Protein AF-A0A268QU26-F1 (afdb_monomer_lite)

Organism: Shouchella clausii (NCBI:txid79880)

Radius of gyration: 11.93 Å; chains: 1; bounding box: 38×20×27 Å

InterPro domains:
  IPR002577 Helix-turn-helix, HxlR type [PF01638] (1-68)
  IPR002577 Helix-turn-helix, HxlR type [PS51118] (1-68)
  IPR011991 ArsR-like helix-turn-helix domain [cd00090] (1-58)
  IPR036388 Winged helix-like DNA-binding domain superfamily [G3DSA:1.10.10.10] (1-68)
  IPR036390 Winged helix DNA-binding domain superfamily [SSF46785] (1-67)

Secondary structure (DSSP, 8-state):
-HHHHTTS-B-HHHHHHH-TTS-HHHHHHHHHHHHHTTSEEEEEE-SSSPEEEEEE-HHHHHTGGG--

pLDDT: mean 89.77, std 7.42, range [49.5, 95.06]

Sequence (68 aa):
IMCHLIKGEKRTSELKRLMPGITQKMLTQQLRELEEDGVVNRTVYDQVPPKVVYSLTDYGWSLRPILD

Structure (mmCIF, N/CA/C/O backbone):
data_AF-A0A268QU26-F1
#
_entry.id   AF-A0A268QU26-F1
#
loop_
_atom_site.group_PDB
_atom_site.id
_atom_site.type_symbol
_atom_site.label_atom_id
_atom_site.label_alt_id
_atom_site.label_comp_id
_atom_site.label_asym_id
_atom_site.label_entity_id
_atom_site.label_seq_id
_atom_site.pdbx_PDB_ins_code
_atom_site.Cartn_x
_atom_site.Cartn_y
_atom_site.Cartn_z
_atom_site.occupancy
_atom_site.B_iso_or_equiv
_atom_site.auth_seq_id
_atom_site.auth_comp_id
_atom_site.auth_asym_id
_atom_site.auth_atom_id
_atom_site.pdbx_PDB_model_num
ATOM 1 N N . ILE A 1 1 ? 7.399 0.304 3.332 1.00 87.56 1 ILE A N 1
ATOM 2 C CA . ILE A 1 1 ? 6.169 -0.255 2.706 1.00 87.56 1 ILE A CA 1
ATOM 3 C C . ILE A 1 1 ? 6.519 -1.313 1.665 1.00 87.56 1 ILE A C 1
ATOM 5 O O . ILE A 1 1 ? 6.114 -2.453 1.857 1.00 87.56 1 ILE A O 1
ATOM 9 N N . MET A 1 2 ? 7.322 -0.985 0.642 1.00 88.25 2 MET A N 1
ATOM 10 C CA . MET A 1 2 ? 7.747 -1.938 -0.399 1.00 88.25 2 MET A CA 1
ATOM 11 C C . MET A 1 2 ? 8.285 -3.260 0.169 1.00 88.25 2 MET A C 1
ATOM 13 O O . MET A 1 2 ? 7.777 -4.313 -0.195 1.00 88.25 2 MET A O 1
ATOM 17 N N . CYS A 1 3 ? 9.180 -3.229 1.167 1.00 88.19 3 CYS A N 1
ATOM 18 C CA . CYS A 1 3 ? 9.723 -4.445 1.796 1.00 88.19 3 CYS A CA 1
ATOM 19 C C . CYS A 1 3 ? 8.660 -5.399 2.376 1.00 88.19 3 CYS A C 1
ATOM 21 O O . CYS A 1 3 ? 8.888 -6.604 2.463 1.00 88.19 3 CYS A O 1
ATOM 23 N N . HIS A 1 4 ? 7.496 -4.880 2.781 1.00 90.69 4 HIS A N 1
ATOM 24 C CA . HIS A 1 4 ? 6.381 -5.706 3.248 1.00 90.69 4 HIS A CA 1
ATOM 25 C C . HIS A 1 4 ? 5.549 -6.258 2.087 1.00 90.69 4 HIS A C 1
ATOM 27 O O . HIS A 1 4 ? 5.096 -7.395 2.178 1.00 90.69 4 HIS A O 1
ATOM 33 N N . LEU A 1 5 ? 5.392 -5.491 1.003 1.00 90.88 5 LEU A N 1
ATOM 34 C CA . LEU A 1 5 ? 4.668 -5.907 -0.203 1.00 90.88 5 LEU A CA 1
ATOM 35 C C . LEU A 1 5 ? 5.455 -6.917 -1.055 1.00 90.88 5 LEU A C 1
ATOM 37 O O . LEU A 1 5 ? 4.849 -7.760 -1.707 1.00 90.88 5 LEU A O 1
ATOM 41 N N . ILE A 1 6 ? 6.793 -6.922 -0.966 1.00 88.50 6 ILE A N 1
ATOM 42 C CA . ILE A 1 6 ? 7.656 -7.985 -1.524 1.00 88.50 6 ILE A CA 1
ATOM 43 C C . ILE A 1 6 ? 7.288 -9.359 -0.939 1.00 88.50 6 ILE A C 1
ATOM 45 O O . ILE A 1 6 ? 7.437 -10.383 -1.599 1.00 88.50 6 ILE A O 1
ATOM 49 N N . LYS A 1 7 ? 6.797 -9.408 0.306 1.00 87.00 7 LYS A N 1
ATOM 50 C CA . LYS A 1 7 ? 6.398 -10.661 0.971 1.00 87.00 7 LYS A CA 1
ATOM 51 C C . LYS A 1 7 ? 4.968 -11.096 0.623 1.00 87.00 7 LYS A C 1
ATOM 53 O O . LYS A 1 7 ? 4.508 -12.107 1.149 1.00 87.00 7 LYS A O 1
ATOM 58 N N . GLY A 1 8 ? 4.265 -10.338 -0.218 1.00 89.88 8 GLY A N 1
ATOM 59 C CA . GLY A 1 8 ? 2.899 -10.607 -0.658 1.00 89.88 8 GLY A CA 1
ATOM 60 C C . GLY A 1 8 ? 1.980 -9.395 -0.520 1.00 89.88 8 GLY A C 1
ATOM 61 O O . GLY A 1 8 ? 2.301 -8.421 0.161 1.00 89.88 8 GLY A O 1
ATOM 62 N N . GLU A 1 9 ? 0.809 -9.478 -1.153 1.00 93.00 9 GLU A N 1
ATOM 63 C CA . GLU A 1 9 ? -0.217 -8.437 -1.065 1.00 93.00 9 GLU A CA 1
ATOM 64 C C . GLU A 1 9 ? -0.683 -8.209 0.385 1.00 93.00 9 GLU A C 1
ATOM 66 O O . GLU A 1 9 ? -0.815 -9.147 1.181 1.00 93.00 9 GLU A O 1
ATOM 71 N N . LYS A 1 10 ? -0.923 -6.945 0.753 1.00 94.50 10 LYS A N 1
ATOM 72 C CA . LYS A 1 10 ? -1.328 -6.565 2.116 1.00 94.50 10 LYS A CA 1
ATOM 73 C C . LYS A 1 10 ? -2.407 -5.502 2.115 1.00 94.50 10 LYS A C 1
ATOM 75 O O . LYS A 1 10 ? -2.424 -4.602 1.278 1.00 94.50 10 LYS A O 1
ATOM 80 N N . ARG A 1 11 ? -3.296 -5.565 3.108 1.00 94.31 11 ARG A N 1
ATOM 81 C CA . ARG A 1 11 ? -4.244 -4.480 3.390 1.00 94.31 11 ARG A CA 1
ATOM 82 C C . ARG A 1 11 ? -3.549 -3.318 4.092 1.00 94.31 11 ARG A C 1
ATOM 84 O O . ARG A 1 11 ? -2.574 -3.514 4.817 1.00 94.31 11 ARG A O 1
ATOM 91 N N . THR A 1 12 ? -4.121 -2.118 3.999 1.00 91.62 12 THR A N 1
ATOM 92 C CA . THR A 1 12 ? -3.640 -0.941 4.749 1.00 91.62 12 THR A CA 1
ATOM 93 C C . THR A 1 12 ? -3.562 -1.211 6.253 1.00 91.62 12 THR A C 1
ATOM 95 O O . THR A 1 12 ? -2.612 -0.806 6.917 1.00 91.62 12 THR A O 1
ATOM 98 N N . SER A 1 13 ? -4.543 -1.927 6.806 1.00 91.44 13 SER A N 1
ATOM 99 C CA . SER A 1 13 ? -4.567 -2.292 8.225 1.00 91.44 13 SER A CA 1
ATOM 100 C C . SER A 1 13 ? -3.448 -3.263 8.608 1.00 91.44 13 SER A C 1
ATOM 102 O O . SER A 1 13 ? -2.894 -3.146 9.699 1.00 91.44 13 SER A O 1
ATOM 104 N N . GLU A 1 14 ? -3.073 -4.186 7.720 1.00 93.38 14 GLU A N 1
ATOM 105 C CA . GLU A 1 14 ? -1.932 -5.083 7.930 1.00 93.38 14 GLU A CA 1
ATOM 106 C C . GLU A 1 14 ? -0.611 -4.317 7.872 1.00 93.38 14 GLU A C 1
ATOM 108 O O . GLU A 1 14 ? 0.219 -4.478 8.761 1.00 93.38 14 GLU A O 1
ATOM 113 N N . LEU A 1 15 ? -0.443 -3.428 6.889 1.00 92.75 15 LEU A N 1
ATOM 114 C CA . LEU A 1 15 ? 0.741 -2.569 6.788 1.00 92.75 15 LEU A CA 1
ATOM 115 C C . LEU A 1 15 ? 0.913 -1.693 8.035 1.00 92.75 15 LEU A C 1
ATOM 117 O O . LEU A 1 15 ? 2.012 -1.601 8.572 1.00 92.75 15 LEU A O 1
ATOM 121 N N . LYS A 1 16 ? -0.178 -1.120 8.555 1.00 92.06 16 LYS A N 1
ATOM 122 C CA . LYS A 1 16 ? -0.159 -0.349 9.805 1.00 92.06 16 LYS A CA 1
ATOM 123 C C . LYS A 1 16 ? 0.247 -1.193 11.012 1.00 92.06 16 LYS A C 1
ATOM 125 O O . LYS A 1 16 ? 0.989 -0.717 11.861 1.00 92.06 16 LYS A O 1
ATOM 130 N N . ARG A 1 17 ? -0.218 -2.445 11.096 1.00 92.44 17 ARG A N 1
ATOM 131 C CA . ARG A 1 17 ? 0.179 -3.374 12.171 1.00 92.44 17 ARG A CA 1
ATOM 132 C C . ARG A 1 17 ? 1.658 -3.750 12.094 1.00 92.44 17 ARG A C 1
ATOM 134 O O . ARG A 1 17 ? 2.287 -3.902 13.131 1.00 92.44 17 ARG A O 1
ATOM 141 N N . LEU A 1 18 ? 2.202 -3.886 10.885 1.00 91.38 18 LEU A N 1
ATOM 142 C CA . LEU A 1 18 ? 3.624 -4.165 10.662 1.00 91.38 18 LEU A CA 1
ATOM 143 C C . LEU A 1 18 ? 4.518 -2.948 10.947 1.00 91.38 18 LEU A C 1
ATOM 145 O O . LEU A 1 18 ? 5.706 -3.112 11.204 1.00 91.38 18 LEU A O 1
ATOM 149 N N . MET A 1 19 ? 3.949 -1.742 10.918 1.00 91.06 19 MET A N 1
ATOM 150 C CA . MET A 1 19 ? 4.654 -0.477 11.115 1.00 91.06 19 MET A CA 1
ATOM 151 C C . MET A 1 19 ? 3.990 0.352 12.231 1.00 91.06 19 MET A C 1
ATOM 153 O O . MET A 1 19 ? 3.437 1.411 11.951 1.00 91.06 19 MET A O 1
ATOM 157 N N . PRO A 1 20 ? 4.032 -0.068 13.508 1.00 87.50 20 PRO A N 1
ATOM 158 C CA . PRO A 1 20 ? 3.276 0.588 14.583 1.00 87.50 20 PRO A CA 1
ATOM 159 C C . PRO A 1 20 ? 3.645 2.065 14.823 1.00 87.50 20 PRO A C 1
ATOM 161 O O . PRO A 1 20 ? 2.845 2.803 15.390 1.00 87.50 20 PRO A O 1
ATOM 164 N N . GLY A 1 21 ? 4.824 2.514 14.375 1.00 90.31 21 GLY A N 1
ATOM 165 C CA . GLY A 1 21 ? 5.258 3.913 14.461 1.00 90.31 21 GLY A CA 1
ATOM 166 C C . GLY A 1 21 ? 4.719 4.834 13.358 1.00 90.31 21 GLY A C 1
ATOM 167 O O . GLY A 1 21 ? 4.894 6.046 13.454 1.00 90.31 21 GLY A O 1
ATOM 168 N N . ILE A 1 22 ? 4.075 4.301 12.309 1.00 92.19 22 ILE A N 1
ATOM 169 C CA . ILE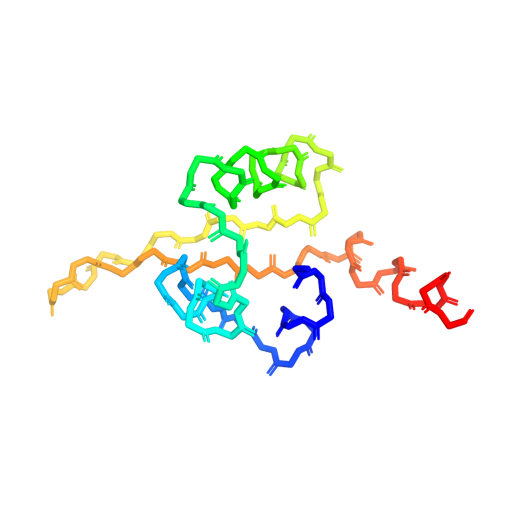 A 1 22 ? 3.524 5.129 11.229 1.00 92.19 22 ILE A CA 1
ATOM 170 C C . ILE A 1 22 ? 2.094 5.561 11.552 1.00 92.19 22 ILE A C 1
ATOM 172 O O . ILE A 1 22 ? 1.227 4.761 11.916 1.00 92.19 22 ILE A O 1
ATOM 176 N N . THR A 1 23 ? 1.808 6.848 11.369 1.00 93.19 23 THR A N 1
ATOM 177 C CA . THR A 1 23 ? 0.430 7.331 11.470 1.00 93.19 23 THR A CA 1
ATOM 178 C C . THR A 1 23 ? -0.395 6.844 10.278 1.00 93.19 23 THR A C 1
ATOM 180 O O 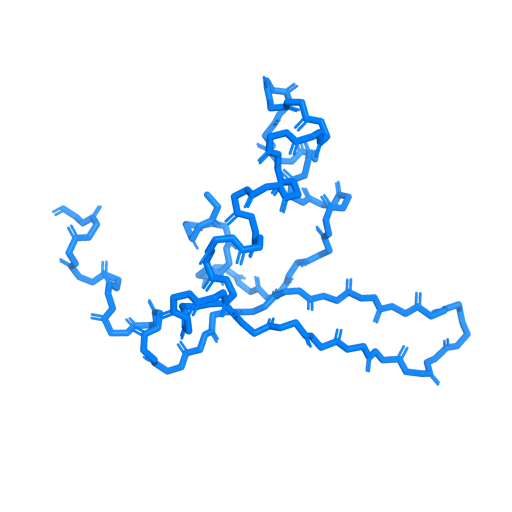. THR A 1 23 ? 0.123 6.618 9.183 1.00 93.19 23 THR A O 1
ATOM 183 N N . GLN A 1 24 ? -1.715 6.726 10.459 1.00 91.06 24 GLN A N 1
ATOM 184 C CA . GLN A 1 24 ? -2.621 6.340 9.369 1.00 91.06 24 GLN A CA 1
ATOM 185 C C . GLN A 1 24 ? -2.501 7.286 8.167 1.00 91.06 24 GLN A C 1
ATOM 187 O O . GLN A 1 24 ? -2.487 6.828 7.030 1.00 91.06 24 GLN A O 1
ATOM 192 N N . LYS A 1 25 ? -2.396 8.595 8.434 1.00 93.12 25 LYS A N 1
ATOM 193 C CA . LYS A 1 25 ? -2.278 9.633 7.407 1.00 93.12 25 LYS A CA 1
ATOM 194 C 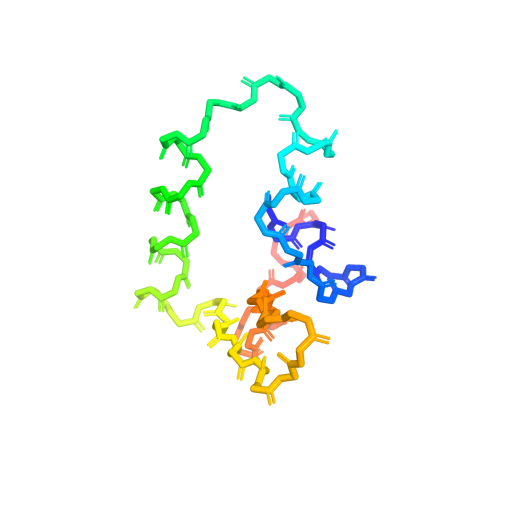C . LYS A 1 25 ? -1.002 9.452 6.587 1.00 93.12 25 LYS A C 1
ATOM 196 O O . LYS A 1 25 ? -1.078 9.448 5.366 1.00 93.12 25 LYS A O 1
ATOM 201 N N . MET A 1 26 ? 0.137 9.253 7.252 1.00 94.50 26 MET A N 1
ATOM 202 C CA . MET A 1 26 ? 1.415 9.018 6.574 1.00 94.50 26 MET A CA 1
ATOM 203 C C . MET A 1 26 ? 1.383 7.735 5.745 1.00 94.50 26 MET A C 1
ATOM 205 O O . MET A 1 26 ? 1.823 7.749 4.605 1.00 94.50 26 MET A O 1
ATOM 209 N N . LEU A 1 27 ? 0.816 6.645 6.274 1.00 93.56 27 LEU A N 1
ATOM 210 C CA . LEU A 1 27 ? 0.712 5.391 5.526 1.00 93.56 27 LEU A CA 1
ATOM 211 C C . LEU A 1 27 ? -0.126 5.549 4.254 1.00 93.56 27 LEU A C 1
ATOM 213 O O . LEU A 1 27 ? 0.288 5.092 3.195 1.00 93.56 27 LEU A O 1
ATOM 217 N N . THR A 1 28 ? -1.291 6.190 4.354 1.00 92.81 28 THR A N 1
ATOM 218 C CA . THR A 1 28 ? -2.152 6.425 3.191 1.00 92.81 28 THR A CA 1
ATOM 219 C C . THR A 1 28 ? -1.481 7.354 2.181 1.00 92.81 28 THR A C 1
ATOM 221 O O . THR A 1 28 ? -1.557 7.086 0.988 1.00 92.81 28 THR A O 1
ATOM 224 N N . GLN A 1 29 ? -0.795 8.403 2.646 1.00 94.88 29 GLN A N 1
ATOM 225 C CA . GLN A 1 29 ? -0.055 9.323 1.782 1.00 94.88 29 GLN A CA 1
ATOM 226 C C . GLN A 1 29 ? 1.047 8.592 1.003 1.00 94.88 29 GLN A C 1
ATOM 228 O O . GLN A 1 29 ? 1.099 8.682 -0.214 1.00 94.88 29 GLN A O 1
ATOM 233 N N . GLN A 1 30 ? 1.858 7.790 1.694 1.00 93.38 30 GLN A N 1
ATOM 234 C CA . GLN A 1 30 ? 2.936 7.022 1.073 1.00 93.38 30 GLN A CA 1
ATOM 235 C C . GLN A 1 30 ? 2.418 5.945 0.111 1.00 93.38 30 GLN A C 1
ATOM 237 O O . GLN A 1 30 ? 3.019 5.702 -0.926 1.00 93.38 30 GLN A O 1
ATOM 242 N N . LEU A 1 31 ? 1.295 5.289 0.428 1.00 93.69 31 LEU A N 1
ATOM 243 C CA . LEU A 1 31 ? 0.666 4.343 -0.500 1.00 93.69 31 LEU A CA 1
ATOM 244 C C . LEU A 1 31 ? 0.165 5.032 -1.767 1.00 93.69 31 LEU A C 1
ATOM 246 O O . LEU A 1 31 ? 0.292 4.458 -2.840 1.00 93.69 31 LEU A O 1
ATOM 250 N N . ARG A 1 32 ? -0.385 6.242 -1.634 1.00 94.19 32 ARG A N 1
ATOM 251 C CA . ARG A 1 32 ? -0.857 7.033 -2.767 1.00 94.19 32 ARG A CA 1
ATOM 252 C C . ARG A 1 32 ? 0.297 7.507 -3.648 1.00 94.19 32 ARG A C 1
ATOM 254 O O . ARG A 1 32 ? 0.192 7.375 -4.853 1.00 94.19 32 ARG A O 1
ATOM 261 N N . GLU A 1 33 ? 1.389 7.988 -3.059 1.00 94.81 33 GLU A N 1
ATOM 262 C CA . GLU A 1 33 ? 2.607 8.358 -3.801 1.00 94.81 33 GLU A CA 1
ATOM 263 C C . GLU A 1 33 ? 3.152 7.159 -4.589 1.00 94.81 33 GLU A C 1
ATOM 265 O O . GLU A 1 33 ? 3.364 7.253 -5.789 1.00 94.81 33 GLU A O 1
ATOM 270 N N . LEU A 1 34 ? 3.257 5.987 -3.954 1.00 93.06 34 LEU A N 1
ATOM 271 C CA . LEU A 1 34 ? 3.704 4.765 -4.631 1.00 93.06 34 LEU A CA 1
ATOM 272 C C . LEU A 1 34 ? 2.735 4.278 -5.723 1.00 93.06 34 LEU A C 1
ATOM 274 O O . LEU A 1 34 ? 3.160 3.603 -6.659 1.00 93.06 34 LEU A O 1
ATOM 278 N N . GLU A 1 35 ? 1.439 4.553 -5.586 1.00 94.06 35 GLU A N 1
ATOM 279 C CA . GLU A 1 35 ? 0.429 4.263 -6.609 1.00 94.06 35 GLU A CA 1
ATOM 280 C C . GLU A 1 35 ? 0.546 5.240 -7.789 1.00 94.06 35 GLU A C 1
AT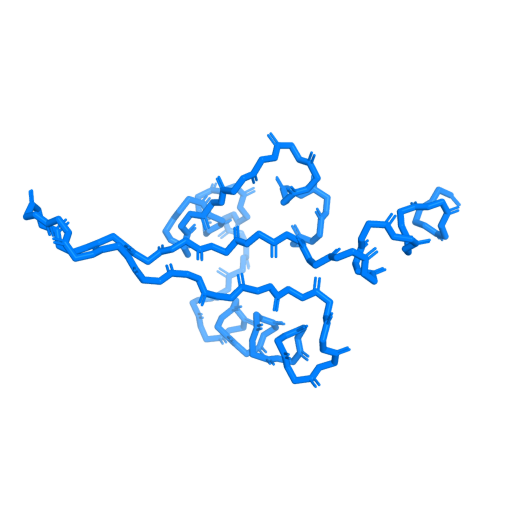OM 282 O O . GLU A 1 35 ? 0.536 4.806 -8.939 1.00 94.06 35 GLU A O 1
ATOM 287 N N . GLU A 1 36 ? 0.738 6.535 -7.515 1.00 95.06 36 GLU A N 1
ATOM 288 C CA . GLU A 1 36 ? 0.966 7.587 -8.518 1.00 95.06 36 GLU A CA 1
ATOM 289 C C . GLU A 1 36 ? 2.282 7.368 -9.291 1.00 95.06 36 GLU A C 1
ATOM 291 O O . GLU A 1 36 ? 2.307 7.528 -10.510 1.00 95.06 36 GLU A O 1
ATOM 296 N N . ASP A 1 37 ? 3.334 6.893 -8.618 1.00 92.44 37 ASP A N 1
ATOM 297 C CA . ASP A 1 37 ? 4.615 6.506 -9.228 1.00 92.44 37 ASP A CA 1
ATOM 298 C C . ASP A 1 37 ? 4.544 5.167 -9.994 1.00 92.44 37 ASP A C 1
ATOM 300 O O . ASP A 1 37 ? 5.530 4.723 -10.588 1.00 92.44 37 ASP A O 1
ATOM 304 N N . GLY A 1 38 ? 3.401 4.473 -9.958 1.00 92.56 38 GLY A N 1
ATOM 305 C CA . GLY A 1 38 ? 3.209 3.182 -10.621 1.00 92.56 38 GLY A CA 1
ATOM 306 C C . GLY A 1 38 ? 4.010 2.034 -10.000 1.00 92.56 38 GLY A C 1
ATOM 307 O O . GLY A 1 38 ? 4.239 1.021 -10.658 1.00 92.56 38 GLY A O 1
ATOM 308 N N . VAL A 1 39 ? 4.447 2.165 -8.745 1.00 92.62 39 VAL A N 1
ATOM 309 C CA . VAL A 1 39 ? 5.213 1.156 -7.985 1.00 92.62 39 VAL A CA 1
ATOM 310 C C . VAL A 1 39 ? 4.284 0.158 -7.288 1.00 92.62 39 VAL A C 1
ATOM 312 O O . VAL A 1 39 ? 4.610 -1.025 -7.144 1.00 92.62 39 VAL A O 1
ATOM 315 N N . VAL A 1 40 ? 3.119 0.623 -6.837 1.00 94.31 40 VAL A N 1
ATOM 316 C CA . VAL A 1 40 ? 2.123 -0.174 -6.114 1.00 94.31 40 VAL A CA 1
ATOM 317 C C . VAL A 1 40 ? 0.800 -0.163 -6.869 1.00 94.31 40 VAL A C 1
ATOM 319 O O . VAL A 1 40 ? 0.321 0.881 -7.285 1.00 94.31 40 VAL A O 1
ATOM 322 N N . ASN A 1 41 ? 0.180 -1.333 -7.000 1.00 94.56 41 ASN A N 1
ATOM 323 C CA . ASN A 1 41 ? -1.167 -1.485 -7.526 1.00 94.56 41 ASN A CA 1
ATOM 324 C C . ASN A 1 41 ? -2.168 -1.661 -6.382 1.00 94.56 41 ASN A C 1
ATOM 326 O O . ASN A 1 41 ? -1.933 -2.437 -5.447 1.00 94.56 41 ASN A O 1
ATOM 330 N N . ARG A 1 42 ? -3.305 -0.972 -6.478 1.00 95.00 42 ARG A N 1
ATOM 331 C CA . ARG A 1 42 ? -4.422 -1.089 -5.541 1.00 95.00 42 ARG A CA 1
ATOM 332 C C . ARG A 1 42 ? -5.531 -1.933 -6.164 1.00 95.00 42 ARG A C 1
ATOM 334 O O . ARG A 1 42 ? -6.243 -1.476 -7.053 1.00 95.00 42 ARG A O 1
ATOM 341 N N . THR A 1 43 ? -5.748 -3.130 -5.628 1.00 93.69 43 THR A N 1
ATOM 342 C CA . THR A 1 43 ? -6.816 -4.032 -6.080 1.00 93.69 43 THR A CA 1
ATOM 343 C C . THR A 1 43 ? -7.963 -4.048 -5.077 1.00 93.69 43 THR A C 1
ATOM 345 O O . THR A 1 43 ? -7.770 -4.288 -3.879 1.00 93.69 43 THR A O 1
ATOM 348 N N . VAL A 1 44 ? -9.176 -3.804 -5.573 1.00 93.12 44 VAL A N 1
ATOM 349 C CA . VAL A 1 44 ? -10.419 -3.956 -4.810 1.00 93.12 44 VAL A CA 1
ATOM 350 C C . VAL A 1 44 ? -11.049 -5.286 -5.195 1.00 93.12 44 VAL A C 1
ATOM 352 O O . VAL A 1 44 ? -11.301 -5.541 -6.366 1.00 93.12 44 VAL A O 1
ATOM 355 N N . TYR A 1 45 ? -11.276 -6.137 -4.203 1.00 91.75 45 TYR A N 1
ATOM 356 C CA . TYR A 1 45 ? -11.985 -7.396 -4.358 1.00 91.75 45 TYR A CA 1
ATOM 357 C C . TYR A 1 45 ? -13.416 -7.224 -3.851 1.00 91.75 45 TYR A C 1
ATOM 359 O O . TYR A 1 45 ? -13.631 -6.992 -2.653 1.00 91.75 45 TYR A O 1
ATOM 367 N N . ASP A 1 46 ? -14.377 -7.400 -4.757 1.00 88.94 46 ASP A N 1
ATOM 368 C CA . ASP A 1 46 ? -15.821 -7.323 -4.504 1.00 88.94 46 ASP A CA 1
ATOM 369 C C . ASP A 1 46 ? -16.359 -8.602 -3.839 1.00 88.94 46 ASP A C 1
ATOM 371 O O . ASP A 1 46 ? -17.302 -9.247 -4.291 1.00 88.94 46 ASP A O 1
ATOM 375 N N . GLN A 1 47 ? -15.722 -8.992 -2.738 1.00 88.88 47 GLN A N 1
ATOM 376 C CA . GLN A 1 47 ? -16.204 -10.027 -1.827 1.00 88.88 47 GLN A CA 1
ATOM 377 C C . GLN A 1 47 ? -16.959 -9.387 -0.656 1.00 88.88 47 GLN A C 1
ATOM 379 O O . GLN A 1 47 ? -16.804 -8.200 -0.386 1.00 88.88 47 GLN A O 1
ATOM 384 N N . VAL A 1 48 ? -17.750 -10.161 0.086 1.00 86.00 48 VAL A N 1
ATOM 385 C CA . VAL A 1 48 ? -18.359 -9.694 1.342 1.00 86.00 48 VAL A CA 1
ATOM 386 C C . VAL A 1 48 ? -17.515 -10.193 2.519 1.00 86.00 48 VAL A C 1
ATOM 388 O O . VAL A 1 48 ? -17.374 -11.407 2.673 1.00 86.00 48 VAL A O 1
ATOM 391 N N . PRO A 1 49 ? -16.959 -9.307 3.370 1.00 82.56 49 PRO A N 1
ATOM 392 C CA . PRO A 1 49 ? -16.875 -7.845 3.241 1.00 82.56 49 PRO A CA 1
ATOM 393 C C . PRO A 1 49 ? -15.821 -7.404 2.203 1.00 82.56 49 PRO A C 1
ATOM 395 O O . PRO A 1 49 ? -14.844 -8.134 2.004 1.00 82.56 49 PRO A O 1
ATOM 398 N N . PRO A 1 50 ? -15.965 -6.209 1.590 1.00 87.75 50 PRO A N 1
ATOM 399 C CA . PRO A 1 50 ? -15.068 -5.746 0.532 1.00 87.75 50 PRO A CA 1
ATOM 400 C C . PRO A 1 50 ? -13.625 -5.679 1.027 1.00 87.75 50 PRO A C 1
ATOM 402 O O . PRO A 1 50 ? -13.336 -5.187 2.124 1.00 87.75 50 PRO A O 1
ATOM 405 N N . LYS A 1 51 ? -12.701 -6.191 0.212 1.00 90.31 51 LYS A N 1
ATOM 406 C CA . LYS A 1 51 ? -11.281 -6.304 0.559 1.00 90.31 51 LYS A CA 1
ATOM 407 C C . LYS A 1 51 ? -10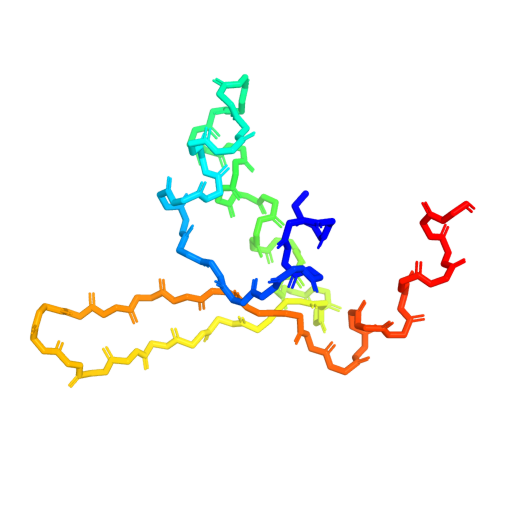.462 -5.426 -0.381 1.00 90.31 51 LYS A C 1
ATOM 409 O O . LYS A 1 51 ? -10.415 -5.670 -1.577 1.00 90.31 51 LYS A O 1
ATOM 414 N N . VAL A 1 52 ? -9.762 -4.441 0.177 1.00 93.62 52 VAL A N 1
ATOM 415 C CA . VAL A 1 52 ? -8.779 -3.630 -0.558 1.00 93.62 52 VAL A CA 1
ATOM 416 C C . VAL A 1 52 ? -7.383 -4.086 -0.175 1.00 93.62 52 VAL A C 1
ATOM 418 O O . VAL A 1 52 ? -7.034 -4.048 1.006 1.00 93.62 52 VAL A O 1
ATOM 421 N N . VAL A 1 53 ? -6.583 -4.491 -1.153 1.00 94.19 53 VAL A N 1
ATOM 422 C CA . VAL A 1 53 ? -5.179 -4.872 -0.959 1.00 94.19 53 VAL A CA 1
ATOM 423 C C . VAL A 1 53 ? -4.276 -4.130 -1.923 1.00 94.19 53 VAL A C 1
ATOM 425 O O . VAL A 1 53 ? -4.684 -3.705 -3.000 1.00 94.19 53 VAL A O 1
ATOM 428 N N . TYR A 1 54 ? -3.035 -3.988 -1.485 1.00 95.06 54 TYR A N 1
ATOM 429 C CA . TYR A 1 54 ? -1.956 -3.364 -2.219 1.00 95.06 54 TYR A CA 1
ATOM 430 C C . TYR A 1 54 ? -0.936 -4.439 -2.578 1.00 95.06 54 TYR A C 1
ATOM 432 O O . TYR A 1 54 ? -0.598 -5.274 -1.732 1.00 95.06 54 TYR A O 1
ATOM 440 N N . SER A 1 55 ? -0.445 -4.409 -3.809 1.00 94.25 55 SER A N 1
ATOM 441 C CA . SER A 1 55 ? 0.611 -5.283 -4.321 1.00 94.25 55 SER A CA 1
ATOM 442 C C . SER A 1 55 ? 1.652 -4.451 -5.060 1.00 94.25 55 SER A C 1
ATOM 444 O O . SER A 1 55 ? 1.362 -3.340 -5.489 1.00 94.25 55 SER A O 1
ATOM 446 N N . LEU A 1 56 ? 2.870 -4.962 -5.221 1.00 93.94 56 LEU A N 1
ATOM 447 C CA . LEU A 1 56 ? 3.828 -4.327 -6.128 1.00 93.94 56 LEU A CA 1
ATOM 448 C C . LEU A 1 56 ? 3.392 -4.544 -7.579 1.00 93.94 56 LEU A C 1
ATOM 450 O O . LEU A 1 56 ? 2.884 -5.616 -7.917 1.00 93.94 56 LEU A O 1
ATOM 454 N N . THR A 1 57 ? 3.587 -3.526 -8.411 1.00 94.00 57 THR A N 1
ATOM 455 C CA . THR A 1 57 ? 3.531 -3.649 -9.873 1.00 94.00 57 THR A CA 1
ATOM 456 C C . THR A 1 57 ? 4.805 -4.315 -10.390 1.00 94.00 57 THR A C 1
ATOM 458 O O . THR A 1 57 ? 5.790 -4.436 -9.658 1.00 94.00 57 THR A O 1
ATOM 461 N N . ASP A 1 58 ? 4.831 -4.688 -11.669 1.00 90.56 58 ASP A N 1
ATOM 462 C CA . ASP A 1 58 ? 6.047 -5.196 -12.322 1.00 90.56 58 ASP A CA 1
ATOM 463 C C . ASP A 1 58 ? 7.214 -4.201 -12.211 1.00 90.56 58 ASP A C 1
ATOM 465 O O . ASP A 1 58 ? 8.355 -4.588 -11.947 1.00 90.56 58 ASP A O 1
ATOM 469 N N . TYR A 1 59 ? 6.916 -2.901 -12.309 1.00 90.12 59 TYR A N 1
ATOM 470 C CA . TYR A 1 59 ? 7.891 -1.840 -12.076 1.00 90.12 59 TYR A CA 1
ATOM 471 C C . TYR A 1 59 ? 8.389 -1.841 -10.626 1.00 90.12 59 TYR A C 1
ATOM 473 O O . TYR A 1 59 ? 9.597 -1.872 -10.395 1.00 90.12 59 TYR A O 1
ATOM 481 N N . GLY A 1 60 ? 7.493 -1.915 -9.638 1.00 88.50 60 GLY A N 1
ATOM 482 C CA . GLY A 1 60 ? 7.883 -2.006 -8.230 1.00 88.50 60 GLY A CA 1
ATOM 483 C C . GLY A 1 60 ? 8.727 -3.241 -7.903 1.00 88.50 60 GLY A C 1
ATOM 484 O O . GLY A 1 60 ? 9.635 -3.167 -7.075 1.00 88.50 60 GLY A O 1
ATOM 485 N N . TRP A 1 61 ? 8.498 -4.362 -8.592 1.00 88.69 61 TRP A N 1
ATOM 486 C CA . TRP A 1 61 ? 9.358 -5.542 -8.501 1.00 88.69 61 TRP A CA 1
ATOM 487 C C . TRP A 1 61 ? 10.748 -5.314 -9.101 1.00 88.69 61 TRP A C 1
ATOM 489 O O . TRP A 1 61 ? 11.728 -5.788 -8.524 1.00 88.69 61 TRP A O 1
ATOM 499 N N . SER A 1 62 ? 10.862 -4.559 -10.198 1.00 87.19 62 SER A N 1
ATOM 500 C CA . SER A 1 62 ? 12.159 -4.207 -10.799 1.00 87.19 62 SER A CA 1
ATOM 501 C C . SER A 1 62 ? 13.017 -3.275 -9.936 1.00 87.19 62 SER A C 1
ATOM 503 O O . SER A 1 62 ? 14.233 -3.261 -10.098 1.00 87.19 62 SER A O 1
ATOM 505 N N . LEU A 1 63 ? 12.410 -2.545 -8.990 1.00 83.50 63 LEU A N 1
ATOM 506 C CA . LEU A 1 63 ? 13.112 -1.678 -8.033 1.00 83.50 63 LEU A CA 1
ATOM 507 C C . LEU A 1 63 ? 13.668 -2.438 -6.820 1.00 83.50 63 LEU A C 1
ATOM 509 O O . LEU A 1 63 ? 14.490 -1.907 -6.076 1.00 83.50 63 LEU A O 1
ATOM 513 N N . ARG A 1 64 ? 13.260 -3.698 -6.621 1.00 78.12 64 ARG A N 1
ATOM 514 C CA . ARG A 1 64 ? 13.744 -4.561 -5.534 1.00 78.12 64 ARG A CA 1
ATOM 515 C C . ARG A 1 64 ? 15.278 -4.617 -5.382 1.00 78.12 64 ARG A C 1
ATOM 517 O O . ARG A 1 64 ? 15.714 -4.497 -4.243 1.00 78.12 64 ARG A O 1
ATOM 524 N N . PRO A 1 65 ? 16.093 -4.788 -6.441 1.00 72.75 65 PRO A N 1
ATOM 525 C CA . PRO A 1 65 ? 17.551 -4.857 -6.314 1.00 72.75 65 PRO A CA 1
ATOM 526 C C . PRO A 1 65 ? 18.225 -3.517 -5.973 1.00 72.75 65 PRO A C 1
ATOM 528 O O . PRO A 1 65 ? 19.421 -3.508 -5.727 1.00 72.75 65 PRO A O 1
ATOM 531 N N . ILE A 1 66 ? 17.494 -2.394 -5.968 1.00 71.31 66 ILE A N 1
ATOM 532 C CA . ILE A 1 66 ? 18.024 -1.064 -5.602 1.00 71.31 66 ILE A CA 1
ATOM 533 C C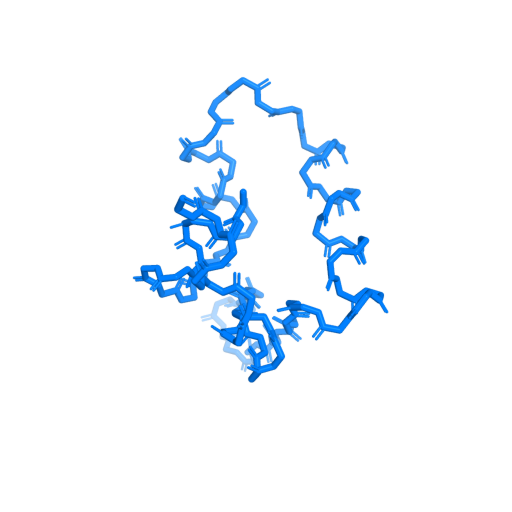 . ILE A 1 66 ? 17.901 -0.816 -4.084 1.00 71.31 66 ILE A C 1
ATOM 535 O O . ILE A 1 66 ? 18.531 0.083 -3.540 1.00 71.31 66 ILE A O 1
ATOM 539 N N . LEU A 1 67 ? 17.064 -1.598 -3.395 1.00 64.50 67 LEU A N 1
ATOM 540 C CA . LEU A 1 67 ? 16.815 -1.493 -1.953 1.00 64.50 67 LEU A CA 1
ATOM 541 C C . LEU A 1 67 ? 17.791 -2.313 -1.084 1.00 64.50 67 LEU A C 1
ATOM 543 O O . LEU A 1 67 ? 17.610 -2.311 0.135 1.00 64.50 67 LEU A O 1
ATOM 547 N N . ASP A 1 68 ? 18.758 -3.006 -1.695 1.00 49.50 68 ASP A N 1
ATOM 548 C CA . ASP A 1 68 ? 19.866 -3.719 -1.027 1.00 49.50 68 ASP A CA 1
ATOM 549 C C . ASP A 1 68 ? 21.119 -2.832 -0.912 1.00 49.50 68 ASP A C 1
ATOM 551 O O . ASP A 1 68 ? 21.426 -2.108 -1.889 1.00 49.50 68 ASP A O 1
#

Foldseek 3Di:
DLVVLVVHKDALVRVCVVVVPDDSVRSVVVQVVCVVVQQKDWDWDPDVVIDIIIHGDPVVVVCVVVVD